Protein AF-A0A535UQ27-F1 (afdb_monomer_lite)

pLDDT: mean 77.83, std 15.14, range [39.5, 92.94]

Radius of gyration: 26.6 Å; chains: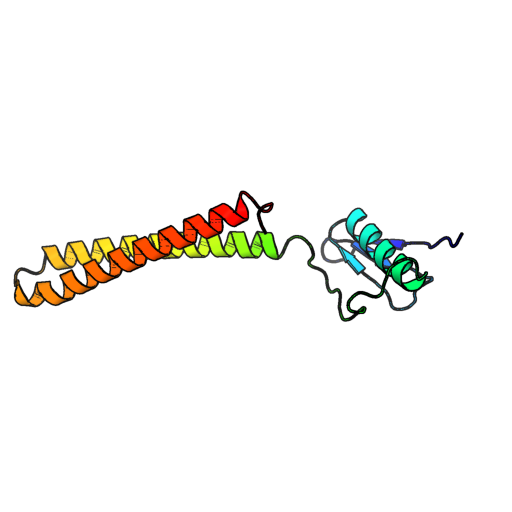 1; bounding box: 40×35×80 Å

Secondary structure (DSSP, 8-state):
------EEEEETTTEEEEE-TTSTT-EEEESSHHHHHHHHHHHHHHHTT-S---S--S---S-SSSHHHHHHHHHHHHHHHHHHHHHHHHHHHHHHHHH---HHHHHHHHHHHHHHHHHHHHHHHHHHHHHHHHH-GGG-

Sequence (140 aa):
MHAYTIVVQPAEDEGHIAVVPDLPGWTATAQTVEECVARAREVIGLVAGELAPGPGPTELTGGGGGATDQAEEEALDALRRAMAALRTVESHLEDEITRTPDGRARRPLRRAHGALLRARRSLGEEERRTLDRVLDPATV

Foldseek 3Di:
DDDWDWDWDADPPQWIKIDTPVDPPDIAIDNDPVVRVVVVVVVVCVVVVVDDDDPDPDDPHDDDPDPVLVVLVVVLVVLVVVLVVLVVVLVVLVVVLVPDPDPVVNVVSVVVNVVSVVVNVVSVVVSVVSVCCNVCVPPD

Structure (mmCIF, N/CA/C/O backbone):
data_AF-A0A535UQ27-F1
#
_entry.id   AF-A0A535UQ27-F1
#
loop_
_atom_site.group_PDB
_atom_site.id
_atom_site.type_symbol
_atom_site.label_atom_id
_atom_site.label_alt_id
_atom_site.label_comp_id
_atom_site.label_asym_id
_atom_site.label_entity_id
_atom_site.label_seq_id
_atom_site.pdbx_PDB_ins_code
_atom_site.Cartn_x
_atom_site.Cartn_y
_atom_site.Cartn_z
_atom_site.occupancy
_atom_site.B_iso_or_equiv
_atom_site.auth_seq_id
_atom_site.auth_comp_id
_atom_site.auth_asym_id
_atom_site.auth_atom_id
_atom_site.pdbx_PDB_model_num
ATOM 1 N N . MET A 1 1 ? 23.295 -10.978 -43.908 1.00 57.00 1 MET A N 1
ATOM 2 C CA . MET A 1 1 ? 23.754 -10.170 -42.762 1.00 57.00 1 MET A CA 1
ATOM 3 C C . MET A 1 1 ? 23.196 -8.776 -42.968 1.00 57.00 1 MET A C 1
ATOM 5 O O . MET A 1 1 ? 23.630 -8.103 -43.896 1.00 57.00 1 MET A O 1
ATOM 9 N N . HIS A 1 2 ? 22.165 -8.406 -42.213 1.00 69.31 2 HIS A N 1
ATOM 10 C CA . HIS A 1 2 ? 21.605 -7.058 -42.260 1.00 69.31 2 HIS A CA 1
ATOM 11 C C . HIS A 1 2 ? 22.277 -6.222 -41.176 1.00 69.31 2 HIS A C 1
ATOM 13 O O . HIS A 1 2 ? 22.385 -6.657 -40.033 1.00 69.31 2 HIS A O 1
ATOM 19 N N . ALA A 1 3 ? 22.806 -5.068 -41.566 1.00 80.19 3 ALA A N 1
ATOM 20 C CA . ALA A 1 3 ? 23.404 -4.116 -40.648 1.00 80.19 3 ALA A CA 1
ATOM 21 C C . ALA A 1 3 ? 22.398 -2.990 -40.430 1.00 80.19 3 ALA A C 1
ATOM 23 O O . ALA A 1 3 ? 21.906 -2.420 -41.400 1.00 80.19 3 ALA A O 1
ATOM 24 N N . TYR A 1 4 ? 22.112 -2.695 -39.168 1.00 84.75 4 TYR A N 1
ATOM 25 C CA . TYR A 1 4 ? 21.230 -1.609 -38.763 1.00 84.75 4 TYR A CA 1
ATOM 26 C C . TYR A 1 4 ? 22.051 -0.535 -38.065 1.00 84.75 4 TYR A C 1
ATOM 28 O O . TYR A 1 4 ? 22.962 -0.846 -37.291 1.00 84.75 4 TYR A O 1
ATOM 36 N N . THR A 1 5 ? 21.719 0.726 -38.327 1.00 88.88 5 THR A N 1
ATOM 37 C CA . THR A 1 5 ? 22.342 1.862 -37.642 1.00 88.88 5 THR A CA 1
ATOM 38 C C . THR A 1 5 ? 21.441 2.322 -36.503 1.00 88.88 5 THR A C 1
ATOM 40 O O . THR A 1 5 ? 20.268 2.611 -36.719 1.00 88.88 5 THR A O 1
ATOM 43 N N . ILE A 1 6 ? 21.991 2.411 -35.292 1.00 90.00 6 ILE A N 1
ATOM 44 C CA . ILE A 1 6 ? 21.298 2.961 -34.122 1.00 90.00 6 ILE A CA 1
ATOM 45 C C . ILE A 1 6 ? 21.908 4.333 -33.839 1.00 90.00 6 ILE A C 1
ATOM 47 O O . ILE A 1 6 ? 23.110 4.439 -33.601 1.00 90.00 6 ILE A O 1
ATOM 51 N N . VAL A 1 7 ? 21.087 5.379 -33.878 1.00 89.94 7 VAL A N 1
ATOM 52 C CA . VAL A 1 7 ? 21.493 6.752 -33.569 1.00 89.94 7 VAL A CA 1
ATOM 53 C C . VAL A 1 7 ? 21.009 7.083 -32.167 1.00 89.94 7 VAL A C 1
ATOM 55 O O . VAL A 1 7 ? 19.805 7.082 -31.927 1.00 89.94 7 VAL A O 1
ATOM 58 N N . VAL A 1 8 ? 21.934 7.371 -31.251 1.00 90.25 8 VAL A N 1
ATOM 59 C CA . VAL A 1 8 ? 21.611 7.779 -29.879 1.00 90.25 8 VAL A CA 1
ATOM 60 C C . VAL A 1 8 ? 21.959 9.250 -29.700 1.00 90.25 8 VAL A C 1
ATOM 62 O O . VAL A 1 8 ? 23.074 9.667 -30.010 1.00 90.25 8 VAL A O 1
ATOM 65 N N . GLN A 1 9 ? 20.999 10.032 -29.218 1.00 88.19 9 GLN A N 1
ATOM 66 C CA . GLN A 1 9 ? 21.141 11.466 -28.972 1.00 88.19 9 GLN A CA 1
ATOM 67 C C . GLN A 1 9 ? 20.791 11.778 -27.515 1.00 88.19 9 GLN A C 1
ATOM 69 O O . GLN A 1 9 ? 19.931 11.102 -26.955 1.00 88.19 9 GLN A O 1
ATOM 74 N N . PRO A 1 10 ? 21.426 12.774 -26.883 1.00 84.81 10 PRO A N 1
ATOM 75 C CA . PRO A 1 10 ? 21.001 13.240 -25.568 1.00 84.81 10 PRO A CA 1
ATOM 76 C C . PRO A 1 10 ? 19.595 13.863 -25.641 1.00 84.81 10 PRO A C 1
ATOM 78 O O . PRO A 1 10 ? 19.274 14.564 -26.601 1.00 84.81 10 PRO A O 1
ATOM 81 N N . ALA A 1 11 ? 18.767 13.589 -24.635 1.00 82.94 11 ALA A N 1
ATOM 82 C CA . ALA A 1 11 ? 17.443 14.181 -24.443 1.00 82.94 11 ALA A CA 1
ATOM 83 C C . ALA A 1 11 ? 17.531 15.482 -23.622 1.00 82.94 11 ALA A C 1
ATOM 85 O O . ALA A 1 11 ? 18.506 15.691 -22.900 1.00 82.94 11 ALA A O 1
ATOM 86 N N . GLU A 1 12 ? 16.504 16.335 -23.705 1.00 75.56 12 GLU A N 1
ATOM 87 C CA . GLU A 1 12 ? 16.446 17.608 -22.964 1.00 75.56 12 GLU A CA 1
ATOM 88 C C . GLU A 1 12 ? 16.310 17.411 -21.439 1.00 75.56 12 GLU A C 1
ATOM 90 O O . GLU A 1 12 ? 16.913 18.163 -20.677 1.00 75.56 12 GLU A O 1
ATOM 95 N N . ASP A 1 13 ? 15.605 16.363 -20.995 1.00 66.62 13 ASP A N 1
ATOM 96 C CA . ASP A 1 13 ? 15.238 16.119 -19.587 1.00 66.62 13 ASP A CA 1
ATOM 97 C C . ASP A 1 13 ? 16.106 15.048 -18.891 1.00 66.62 13 ASP A C 1
ATOM 99 O O . ASP A 1 13 ? 15.584 14.162 -18.223 1.00 66.62 13 ASP A O 1
ATOM 103 N N . GLU A 1 14 ? 17.431 15.105 -19.065 1.00 63.56 14 GLU A N 1
ATOM 104 C CA . GLU A 1 14 ? 18.388 14.103 -18.549 1.00 63.56 14 GLU A CA 1
ATOM 105 C C . GLU A 1 14 ? 18.096 12.673 -19.057 1.00 63.56 14 GLU A C 1
ATOM 107 O O . GLU A 1 14 ? 17.419 11.857 -18.433 1.00 63.56 14 GLU A O 1
ATOM 112 N N . GLY A 1 15 ? 18.642 12.329 -20.226 1.00 81.81 15 GLY A N 1
ATOM 113 C CA . GLY A 1 15 ? 18.512 10.983 -20.784 1.00 81.81 15 GLY A CA 1
ATOM 114 C C . GLY A 1 15 ? 19.032 10.872 -22.210 1.00 81.81 15 GLY A C 1
ATOM 115 O O . GLY A 1 15 ? 19.718 11.758 -22.716 1.00 81.81 15 GLY A O 1
ATOM 116 N N . HIS A 1 16 ? 18.692 9.770 -22.867 1.00 83.69 16 HIS A N 1
ATOM 117 C CA . HIS A 1 16 ? 19.096 9.441 -24.225 1.00 83.69 16 HIS A CA 1
ATOM 118 C C . HIS A 1 16 ? 17.888 8.993 -25.047 1.00 83.69 16 HIS A C 1
ATOM 120 O O . HIS A 1 16 ? 17.014 8.282 -24.552 1.00 83.69 16 HIS A O 1
ATOM 126 N N . ILE A 1 17 ? 17.864 9.379 -26.319 1.00 88.25 17 ILE A N 1
ATOM 127 C CA . ILE A 1 17 ? 16.869 8.978 -27.310 1.00 88.25 17 ILE A CA 1
ATOM 128 C C . ILE A 1 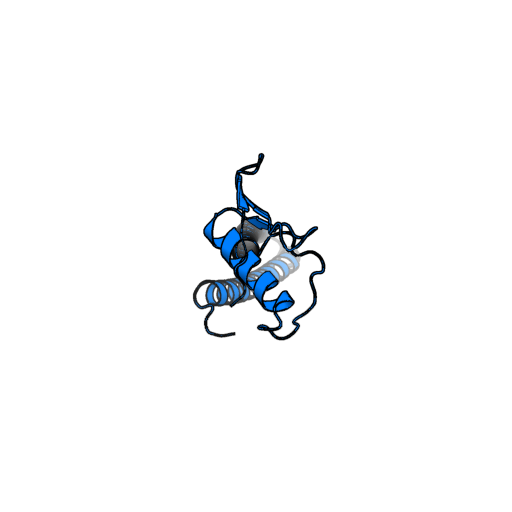17 ? 17.573 8.159 -28.387 1.00 88.25 17 ILE A C 1
ATOM 130 O O . ILE A 1 17 ? 18.474 8.658 -29.062 1.00 88.25 17 ILE A O 1
ATOM 134 N N . ALA A 1 18 ? 17.160 6.907 -28.554 1.00 88.12 18 ALA A N 1
ATOM 135 C CA . ALA A 1 18 ? 17.575 6.037 -29.641 1.00 88.12 18 ALA A CA 1
ATOM 136 C C . ALA A 1 18 ? 16.576 6.085 -30.795 1.00 88.12 18 ALA A C 1
ATOM 138 O O . ALA A 1 18 ? 15.363 5.999 -30.597 1.00 88.12 18 ALA A O 1
ATOM 139 N N . VAL A 1 19 ? 17.110 6.154 -32.010 1.00 88.12 19 VAL A N 1
ATOM 140 C CA . VAL A 1 19 ? 16.359 6.088 -33.262 1.00 88.12 19 VAL A CA 1
ATOM 141 C C . VAL A 1 19 ? 17.052 5.097 -34.186 1.00 88.12 19 VAL A C 1
ATOM 143 O O . VAL A 1 19 ? 18.280 5.088 -34.291 1.00 88.12 19 VAL A O 1
ATOM 146 N N . VAL A 1 20 ? 16.269 4.278 -34.881 1.00 87.69 20 VAL A N 1
ATOM 147 C CA . VAL A 1 20 ? 16.768 3.410 -35.954 1.00 87.69 20 VAL A CA 1
ATOM 148 C C . VAL A 1 20 ? 16.221 3.962 -37.269 1.00 87.69 20 VAL A C 1
ATOM 150 O O . VAL A 1 20 ? 15.029 3.814 -37.520 1.00 87.69 20 VAL A O 1
ATOM 153 N N . PRO A 1 21 ? 17.039 4.622 -38.113 1.00 85.69 21 PRO A N 1
ATOM 154 C CA . PRO A 1 21 ? 16.561 5.242 -39.353 1.00 85.69 21 PRO A CA 1
ATOM 155 C C . PRO A 1 21 ? 15.888 4.254 -40.313 1.00 85.69 21 PRO A C 1
ATOM 157 O O . PRO A 1 21 ? 14.947 4.617 -41.014 1.00 85.69 21 PRO A O 1
ATOM 160 N N . ASP A 1 22 ? 16.339 2.998 -40.298 1.00 82.38 22 ASP A N 1
ATOM 161 C CA . ASP A 1 22 ? 15.770 1.906 -41.092 1.00 82.38 22 ASP A CA 1
ATOM 162 C C . ASP A 1 22 ? 14.394 1.434 -40.571 1.00 82.38 22 ASP A C 1
ATOM 164 O O . ASP A 1 22 ? 13.703 0.680 -41.254 1.00 82.38 22 ASP A O 1
ATOM 168 N N . LEU A 1 23 ? 13.981 1.885 -39.378 1.00 83.25 23 LEU A N 1
ATOM 169 C CA . LEU A 1 23 ? 12.689 1.610 -38.740 1.00 83.25 23 LEU A CA 1
ATOM 170 C C . LEU A 1 23 ? 11.946 2.932 -38.464 1.00 83.25 23 LEU A C 1
ATOM 172 O O . LEU A 1 23 ? 11.876 3.394 -37.319 1.00 83.25 23 LEU A O 1
ATOM 176 N N . PRO A 1 24 ? 11.391 3.576 -39.508 1.00 74.56 24 PRO A N 1
ATOM 177 C CA . PRO A 1 24 ? 10.754 4.879 -39.372 1.00 74.56 24 PRO A CA 1
ATOM 178 C C . PRO A 1 24 ? 9.547 4.809 -38.430 1.00 74.56 24 PRO A C 1
ATOM 180 O O . PRO A 1 24 ? 8.657 3.978 -38.594 1.00 74.56 24 PRO A O 1
ATOM 183 N N . GLY A 1 25 ? 9.517 5.712 -37.449 1.00 75.38 25 GLY A N 1
ATOM 184 C CA . GLY A 1 25 ? 8.471 5.780 -36.424 1.00 75.38 25 GLY A CA 1
ATOM 185 C C . GLY A 1 25 ? 8.804 5.039 -35.128 1.00 75.38 25 GLY A C 1
ATOM 186 O O . GLY A 1 25 ? 8.078 5.204 -34.152 1.00 75.38 25 GLY A O 1
ATOM 187 N N . TRP A 1 26 ? 9.905 4.281 -35.082 1.00 83.62 26 TRP A N 1
ATOM 188 C CA . TRP A 1 26 ? 10.396 3.702 -33.837 1.00 83.62 26 TRP A CA 1
ATOM 189 C C . TRP A 1 26 ? 11.437 4.607 -33.172 1.00 83.62 26 TRP A C 1
ATOM 191 O O . TRP A 1 26 ? 12.466 4.950 -33.761 1.00 83.62 26 TRP A O 1
ATOM 201 N N . THR A 1 27 ? 11.180 4.954 -31.916 1.00 84.19 27 THR A N 1
ATOM 202 C CA . THR A 1 27 ? 12.102 5.690 -31.048 1.00 84.19 27 THR A CA 1
ATOM 203 C C . THR A 1 27 ? 12.011 5.135 -29.635 1.00 84.19 27 THR A C 1
ATOM 205 O O . THR A 1 27 ? 10.920 4.769 -29.198 1.00 84.19 27 THR A O 1
ATOM 208 N N . ALA A 1 28 ? 13.116 5.126 -28.896 1.00 83.19 28 ALA A N 1
ATOM 209 C CA . ALA A 1 28 ? 13.130 4.723 -27.493 1.00 83.19 28 ALA A CA 1
ATOM 210 C C . ALA A 1 28 ? 13.877 5.745 -26.643 1.00 83.19 28 ALA A C 1
ATOM 212 O O . ALA A 1 28 ? 14.908 6.261 -27.064 1.00 83.19 28 ALA A O 1
ATOM 213 N N . THR A 1 29 ? 13.377 6.009 -25.439 1.00 83.69 29 THR A N 1
ATOM 214 C CA . THR A 1 29 ? 14.047 6.858 -24.452 1.00 83.69 29 THR A CA 1
ATOM 215 C C . THR A 1 29 ? 14.541 6.025 -23.276 1.00 83.69 29 THR A C 1
ATOM 217 O O . THR A 1 29 ? 13.849 5.114 -22.805 1.00 83.69 29 THR A O 1
ATOM 220 N N . ALA A 1 30 ? 15.752 6.310 -22.813 1.00 82.38 30 ALA A N 1
ATOM 221 C CA . ALA A 1 30 ? 16.379 5.622 -21.693 1.00 82.38 30 ALA A CA 1
ATOM 222 C C . ALA A 1 30 ? 17.341 6.549 -20.946 1.00 82.38 30 ALA A C 1
ATOM 224 O O . ALA A 1 30 ? 17.762 7.574 -21.480 1.00 82.38 30 ALA A O 1
ATOM 225 N N . GLN A 1 31 ? 17.717 6.187 -19.721 1.00 80.81 31 GLN A N 1
ATOM 226 C CA . GLN A 1 31 ? 18.673 6.990 -18.951 1.00 80.81 31 GLN A CA 1
ATOM 227 C C . GLN A 1 31 ? 20.108 6.791 -19.457 1.00 80.81 31 GLN A C 1
ATOM 229 O O . GLN A 1 31 ? 20.913 7.721 -19.427 1.00 80.81 31 GLN A O 1
ATOM 234 N N . THR A 1 32 ? 20.419 5.613 -20.005 1.00 85.25 32 THR A N 1
ATOM 235 C CA . THR A 1 32 ? 21.759 5.257 -20.491 1.00 85.25 32 THR A CA 1
ATOM 236 C C . THR A 1 32 ? 21.773 4.917 -21.980 1.00 85.25 32 THR A C 1
ATOM 238 O O . THR A 1 32 ? 20.760 4.540 -22.579 1.00 85.25 32 THR A O 1
ATOM 241 N N . VAL A 1 33 ? 22.952 5.039 -22.594 1.00 84.44 33 VAL A N 1
ATOM 242 C CA . VAL A 1 33 ? 23.170 4.656 -23.996 1.00 84.44 33 VAL A CA 1
ATOM 243 C C . VAL A 1 33 ? 22.996 3.146 -24.168 1.00 84.44 33 VAL A C 1
ATOM 245 O O . VAL A 1 33 ? 22.417 2.697 -25.156 1.00 84.44 33 VAL A O 1
ATOM 248 N N . GLU A 1 34 ? 23.455 2.357 -23.199 1.00 84.81 34 GLU A N 1
ATOM 249 C CA . GLU A 1 34 ? 23.400 0.896 -23.207 1.00 84.81 34 GLU A CA 1
ATOM 250 C C . GLU A 1 34 ? 21.957 0.385 -23.266 1.00 84.81 34 GLU A C 1
ATOM 252 O O . GLU A 1 34 ? 21.647 -0.499 -24.065 1.00 84.81 34 GLU A O 1
ATOM 257 N N . GLU A 1 35 ? 21.064 0.975 -22.471 1.00 79.75 35 GLU A N 1
ATOM 258 C CA . GLU A 1 35 ? 19.645 0.616 -22.443 1.00 79.75 35 GLU A CA 1
ATOM 259 C C . GLU A 1 35 ? 18.945 0.994 -23.760 1.00 79.75 35 GLU A C 1
ATOM 261 O O . GLU A 1 35 ? 18.185 0.204 -24.324 1.00 79.75 35 GLU A O 1
ATOM 266 N N . CYS A 1 36 ? 19.280 2.160 -24.313 1.00 85.56 36 CYS A N 1
ATOM 267 C CA . CYS A 1 36 ? 18.859 2.600 -25.643 1.00 85.56 36 CYS A CA 1
ATOM 268 C C . CYS A 1 36 ? 19.245 1.592 -26.742 1.00 85.56 36 CYS A C 1
ATOM 270 O O . CYS A 1 36 ? 18.423 1.224 -27.587 1.00 85.56 36 CYS A O 1
ATOM 272 N N . VAL A 1 37 ? 20.489 1.106 -26.715 1.00 86.19 37 VAL A N 1
ATOM 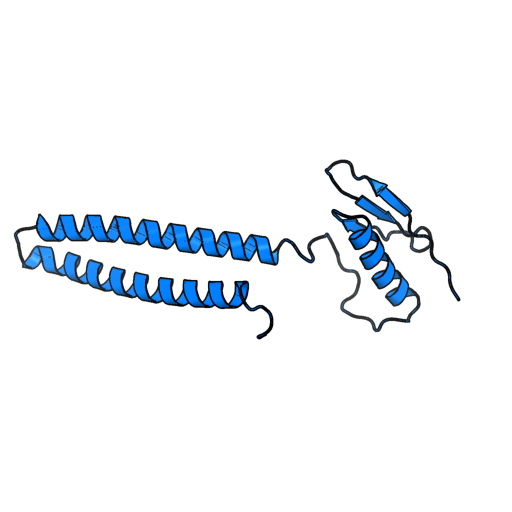273 C CA . VAL A 1 37 ? 20.994 0.118 -27.679 1.00 86.19 37 VAL A CA 1
ATOM 274 C C . VAL A 1 37 ? 20.341 -1.251 -27.477 1.00 86.19 37 VAL A C 1
ATOM 276 O O . VAL A 1 37 ? 20.020 -1.913 -28.465 1.00 86.19 37 VAL A O 1
ATOM 279 N N . ALA A 1 38 ? 20.118 -1.680 -26.232 1.00 84.44 38 ALA A N 1
ATOM 280 C CA . ALA A 1 38 ? 19.456 -2.948 -25.927 1.00 84.44 38 ALA A CA 1
ATOM 281 C C . ALA A 1 38 ? 18.027 -2.987 -26.491 1.00 84.44 38 ALA A C 1
ATOM 283 O O . ALA A 1 38 ? 17.691 -3.897 -27.249 1.00 84.44 38 ALA A O 1
ATOM 284 N N . ARG A 1 39 ? 17.230 -1.941 -26.233 1.00 83.25 39 ARG A N 1
ATOM 285 C CA . ARG A 1 39 ? 15.861 -1.822 -26.764 1.00 83.25 39 ARG A CA 1
ATOM 286 C C . ARG A 1 39 ? 15.828 -1.775 -28.292 1.00 83.25 39 ARG A C 1
ATOM 288 O O . ARG A 1 39 ? 14.970 -2.396 -28.914 1.00 83.25 39 ARG A O 1
ATOM 295 N N . ALA A 1 40 ? 16.783 -1.081 -28.915 1.00 86.38 40 ALA A N 1
ATOM 296 C CA . ALA A 1 40 ? 16.895 -1.054 -30.372 1.00 86.38 40 ALA A CA 1
ATOM 297 C C . ALA A 1 40 ? 17.192 -2.444 -30.951 1.00 86.38 40 ALA A C 1
ATOM 299 O O . ALA A 1 40 ? 16.598 -2.827 -31.956 1.00 86.38 40 ALA A O 1
ATOM 300 N N . ARG A 1 41 ? 18.064 -3.226 -30.302 1.00 85.12 41 ARG A N 1
ATOM 301 C CA . ARG A 1 41 ? 18.375 -4.601 -30.723 1.00 85.12 41 ARG A CA 1
ATOM 302 C C . ARG A 1 41 ? 17.167 -5.527 -30.643 1.00 85.12 41 ARG A C 1
ATOM 304 O O . ARG A 1 41 ? 16.984 -6.324 -31.557 1.00 85.12 41 ARG A O 1
ATOM 311 N N . GLU A 1 42 ? 16.345 -5.410 -29.603 1.00 84.69 42 GLU A N 1
ATOM 312 C CA . GLU A 1 42 ? 15.119 -6.208 -29.474 1.00 84.69 42 GLU A CA 1
ATOM 313 C C . GLU A 1 42 ? 14.155 -5.945 -30.631 1.00 84.69 42 GLU A C 1
ATOM 315 O O . GLU A 1 42 ? 13.698 -6.881 -31.287 1.00 84.69 42 GLU A O 1
ATOM 320 N N . VAL A 1 43 ? 13.899 -4.673 -30.946 1.00 83.31 43 VAL A N 1
ATOM 321 C CA . VAL A 1 43 ? 12.987 -4.313 -32.040 1.00 83.31 43 VAL A CA 1
ATOM 322 C C . VAL A 1 43 ? 13.559 -4.675 -33.406 1.00 83.31 43 VAL A C 1
ATOM 324 O O . VAL A 1 43 ? 12.833 -5.209 -34.243 1.00 83.31 43 VAL A O 1
ATOM 327 N N . ILE A 1 44 ? 14.856 -4.458 -33.629 1.00 84.62 44 ILE A N 1
ATOM 328 C CA . ILE A 1 44 ? 15.536 -4.918 -34.845 1.00 84.62 44 ILE A CA 1
ATOM 329 C C . ILE A 1 44 ? 15.381 -6.433 -34.997 1.00 84.62 44 ILE A C 1
ATOM 331 O O . ILE A 1 44 ? 15.048 -6.903 -36.081 1.00 84.62 44 ILE A O 1
ATOM 335 N N . GLY A 1 45 ? 15.571 -7.193 -33.919 1.00 81.69 45 GLY A N 1
ATOM 336 C CA . GLY A 1 45 ? 15.439 -8.643 -33.937 1.00 81.69 45 GLY A CA 1
ATOM 337 C C . GLY A 1 45 ? 14.003 -9.125 -34.184 1.00 81.69 45 GLY A C 1
ATOM 338 O O . GLY A 1 45 ? 13.804 -10.097 -34.913 1.00 81.69 45 GLY A O 1
ATOM 339 N N . LEU A 1 46 ? 12.994 -8.414 -33.668 1.00 78.06 46 LEU A N 1
ATOM 340 C CA . LEU A 1 46 ? 11.585 -8.663 -33.997 1.00 78.06 46 LEU A CA 1
ATOM 341 C C . LEU A 1 46 ? 11.292 -8.398 -35.481 1.00 78.06 46 LEU A C 1
ATOM 343 O O . LEU A 1 46 ? 10.635 -9.208 -36.133 1.00 78.06 46 LEU A O 1
ATOM 347 N N . VAL A 1 47 ? 11.798 -7.293 -36.039 1.00 78.12 47 VAL A N 1
ATOM 348 C CA . VAL A 1 47 ? 11.576 -6.928 -37.451 1.00 78.12 47 VAL A CA 1
ATOM 349 C C . VAL A 1 47 ? 12.338 -7.845 -38.407 1.00 78.12 47 VAL A C 1
ATOM 351 O O . VAL A 1 47 ? 11.810 -8.219 -39.452 1.00 78.12 47 VAL A O 1
ATOM 354 N N . ALA A 1 48 ? 13.554 -8.250 -38.046 1.00 75.94 48 ALA A N 1
ATOM 355 C CA . ALA A 1 48 ? 14.343 -9.214 -38.807 1.00 75.94 48 ALA A CA 1
ATOM 356 C C . ALA A 1 48 ? 13.758 -10.641 -38.752 1.00 75.94 48 ALA A C 1
ATOM 358 O O . ALA A 1 48 ? 14.232 -11.521 -39.470 1.00 75.94 48 ALA A O 1
ATOM 359 N N . GLY A 1 49 ? 12.730 -10.880 -37.924 1.00 66.31 49 GLY A N 1
ATOM 360 C CA . GLY A 1 49 ? 12.137 -12.202 -37.713 1.00 66.31 49 GLY A CA 1
ATOM 361 C C . GLY A 1 49 ? 13.054 -13.162 -36.948 1.00 66.31 49 GLY A C 1
ATOM 362 O O . GLY A 1 49 ? 12.839 -14.372 -36.979 1.00 66.31 49 GLY A O 1
ATOM 363 N N . GLU A 1 50 ? 14.082 -12.631 -36.282 1.00 61.28 50 GLU A N 1
ATOM 364 C CA . GLU A 1 50 ? 15.041 -13.384 -35.468 1.00 61.28 50 GLU A CA 1
ATOM 365 C C . GLU A 1 50 ? 14.524 -13.608 -34.032 1.00 61.28 50 GLU A C 1
ATOM 367 O O . GLU A 1 50 ? 14.997 -14.510 -33.341 1.00 61.28 50 GLU A O 1
ATOM 372 N N . LEU A 1 51 ? 13.517 -12.836 -33.599 1.00 56.38 51 LEU A N 1
ATOM 373 C CA . LEU A 1 51 ? 12.768 -13.037 -32.355 1.00 56.38 51 LEU A CA 1
ATOM 374 C C . LEU A 1 51 ? 11.304 -13.408 -32.634 1.00 56.38 51 LEU A C 1
ATOM 376 O O . LEU A 1 51 ? 10.659 -12.856 -33.525 1.00 56.38 51 LEU A O 1
ATOM 380 N N . ALA A 1 52 ? 10.764 -14.336 -31.838 1.00 52.38 52 ALA A N 1
ATOM 381 C CA . ALA A 1 52 ? 9.344 -14.675 -31.875 1.00 52.38 52 ALA A CA 1
ATOM 382 C C . ALA A 1 52 ? 8.493 -13.466 -31.434 1.00 52.38 52 ALA A C 1
ATOM 384 O O . ALA A 1 52 ? 8.898 -12.753 -30.512 1.00 52.38 52 ALA A O 1
ATOM 385 N N . PRO A 1 53 ? 7.313 -13.230 -32.041 1.00 49.31 53 PRO A N 1
ATOM 386 C CA . PRO A 1 53 ? 6.445 -12.125 -31.653 1.00 49.31 53 PRO A CA 1
ATOM 387 C C . PRO A 1 53 ? 5.937 -12.330 -30.219 1.00 49.31 53 PRO A C 1
ATOM 389 O O . PRO A 1 53 ? 5.035 -13.129 -29.969 1.00 49.31 53 PRO A O 1
ATOM 392 N N . GLY A 1 54 ? 6.535 -11.607 -29.271 1.00 56.97 54 GLY A N 1
ATOM 393 C CA . GLY A 1 54 ? 5.912 -11.277 -27.989 1.00 56.97 54 GLY A CA 1
ATOM 394 C C . GLY A 1 54 ? 4.789 -10.246 -28.184 1.00 56.97 54 GLY A C 1
ATOM 395 O O . GLY A 1 54 ? 4.532 -9.844 -29.324 1.00 56.97 54 GLY A O 1
ATOM 396 N N . PRO A 1 55 ? 4.090 -9.813 -27.114 1.00 44.50 55 PRO A N 1
ATOM 397 C CA . PRO A 1 55 ? 3.060 -8.781 -27.237 1.00 44.50 55 PRO A CA 1
ATOM 398 C C . PRO A 1 55 ? 3.652 -7.577 -27.986 1.00 44.50 55 PRO A C 1
ATOM 400 O O . PRO A 1 55 ? 4.726 -7.097 -27.636 1.00 44.50 55 PRO A O 1
ATOM 403 N N . GLY A 1 56 ? 3.002 -7.195 -29.092 1.00 41.91 56 GLY A N 1
ATOM 404 C CA . GLY A 1 56 ? 3.540 -6.266 -30.091 1.00 41.91 56 GLY A CA 1
ATOM 405 C C . GLY A 1 56 ? 3.867 -4.875 -29.535 1.00 41.91 56 GLY A C 1
ATOM 406 O O . GLY A 1 56 ? 3.567 -4.597 -28.375 1.00 41.91 56 GLY A O 1
ATOM 407 N N . PRO A 1 57 ? 4.441 -3.975 -30.359 1.00 43.34 57 PRO A N 1
ATOM 408 C CA . PRO A 1 57 ? 4.900 -2.656 -29.934 1.00 43.34 57 PRO A CA 1
ATOM 409 C C . PRO A 1 57 ? 3.697 -1.745 -29.668 1.00 43.34 57 PRO A C 1
ATOM 411 O O . PRO A 1 57 ? 3.347 -0.878 -30.460 1.00 43.34 57 PRO A O 1
ATOM 414 N N . THR A 1 58 ? 3.027 -1.9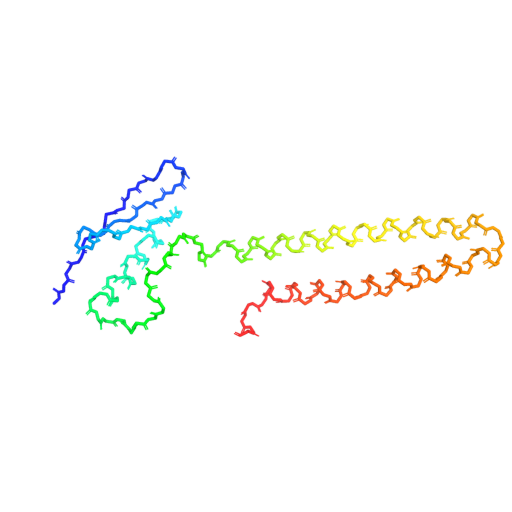85 -28.551 1.00 41.34 58 THR A N 1
ATOM 415 C CA . THR A 1 58 ? 2.047 -1.084 -27.967 1.00 41.34 58 THR A CA 1
ATOM 416 C C . THR A 1 58 ? 2.789 -0.410 -26.829 1.00 41.34 58 THR A C 1
ATOM 418 O O . THR A 1 58 ? 3.016 -1.024 -25.796 1.00 41.34 58 THR A O 1
ATOM 421 N N . GLU A 1 59 ? 3.259 0.807 -27.089 1.00 40.59 59 GLU A N 1
ATOM 422 C CA . GLU A 1 59 ? 3.708 1.757 -26.067 1.00 40.59 59 GLU A CA 1
ATOM 423 C C . GLU A 1 59 ? 4.710 1.195 -25.043 1.00 40.59 59 GLU A C 1
ATOM 425 O O . GLU A 1 59 ? 4.431 1.093 -23.853 1.00 40.59 59 GLU A O 1
ATOM 430 N N . LEU A 1 60 ? 5.937 0.909 -25.490 1.00 44.38 60 LEU A N 1
ATOM 431 C CA . LEU A 1 60 ? 7.089 0.820 -24.585 1.00 44.38 60 LEU A CA 1
ATOM 432 C C . LEU A 1 60 ? 7.575 2.236 -24.236 1.00 44.38 60 LEU A C 1
ATOM 434 O O . LEU A 1 60 ? 8.707 2.626 -24.528 1.00 44.38 60 LEU A O 1
ATOM 438 N N . THR A 1 61 ? 6.686 3.026 -23.635 1.00 41.94 61 THR A N 1
ATOM 439 C CA . THR A 1 61 ? 7.076 4.199 -22.852 1.00 41.94 61 THR A CA 1
ATOM 440 C C . THR A 1 61 ? 7.874 3.672 -21.660 1.00 41.94 61 THR A C 1
ATOM 442 O O . THR A 1 61 ? 7.477 2.693 -21.032 1.00 41.94 61 THR A O 1
ATOM 445 N N . GLY A 1 62 ? 9.057 4.241 -21.434 1.00 45.00 62 GLY A N 1
ATOM 446 C CA . GLY A 1 62 ? 10.111 3.648 -20.615 1.00 45.00 62 GLY A CA 1
ATOM 447 C C . GLY A 1 62 ? 9.698 3.205 -19.208 1.00 45.00 62 GLY A C 1
ATOM 448 O O . GLY A 1 62 ? 8.845 3.810 -18.569 1.00 45.00 62 GLY A O 1
ATOM 449 N N . GLY A 1 63 ? 10.378 2.173 -18.705 1.00 43.59 63 GLY A N 1
ATOM 450 C CA . GLY A 1 63 ? 10.288 1.784 -17.297 1.00 43.59 63 GLY A CA 1
ATOM 451 C C . GLY A 1 63 ? 10.552 0.302 -17.065 1.00 43.59 63 GLY A C 1
ATOM 452 O O . GLY A 1 63 ? 9.649 -0.412 -16.654 1.00 43.59 63 GLY A O 1
ATOM 453 N N . GLY A 1 64 ? 11.763 -0.180 -17.359 1.00 39.50 64 GLY A N 1
ATOM 454 C CA . GLY A 1 64 ? 12.092 -1.607 -17.226 1.00 39.50 64 GLY A CA 1
ATOM 455 C C . GLY A 1 64 ? 12.812 -2.020 -15.937 1.00 39.50 64 GLY A C 1
ATOM 456 O O . GLY A 1 64 ? 12.829 -3.203 -15.632 1.00 39.50 64 GLY A O 1
ATOM 457 N N . GLY A 1 65 ? 13.402 -1.090 -15.177 1.00 40.88 65 GLY A N 1
ATOM 458 C CA . GLY A 1 65 ? 14.236 -1.461 -14.019 1.00 40.88 65 GLY A CA 1
ATOM 459 C C . GLY A 1 65 ? 14.264 -0.478 -12.849 1.00 40.88 65 GLY A C 1
ATOM 460 O O . GLY A 1 65 ? 15.058 -0.663 -11.945 1.00 40.88 65 GLY A O 1
ATOM 461 N N . GLY A 1 66 ? 13.438 0.574 -12.865 1.00 43.81 66 GLY A N 1
ATOM 462 C CA . GLY A 1 66 ? 13.350 1.543 -11.759 1.00 43.81 66 GLY A CA 1
ATOM 463 C C . GLY A 1 66 ? 11.984 1.586 -11.072 1.00 43.81 66 GLY A C 1
ATOM 464 O O . GLY A 1 66 ? 11.893 1.951 -9.909 1.00 43.81 66 GLY A O 1
ATOM 465 N N . ALA A 1 67 ? 10.910 1.193 -11.764 1.00 49.25 67 ALA A N 1
ATOM 466 C CA . ALA A 1 67 ? 9.552 1.319 -11.237 1.00 49.25 67 ALA A CA 1
ATOM 467 C C . ALA A 1 67 ? 9.212 0.257 -10.180 1.00 49.25 67 ALA A C 1
ATOM 469 O O . ALA A 1 67 ? 8.443 0.548 -9.272 1.00 49.25 67 ALA A O 1
ATOM 470 N N . THR A 1 68 ? 9.774 -0.953 -10.277 1.00 53.31 68 THR A N 1
ATOM 471 C CA . THR A 1 68 ? 9.589 -2.008 -9.268 1.00 53.31 68 THR A CA 1
ATOM 472 C C . THR A 1 68 ? 10.365 -1.687 -8.003 1.00 53.31 68 THR A C 1
ATOM 474 O O . THR A 1 68 ? 9.777 -1.680 -6.931 1.00 53.31 68 THR A O 1
ATOM 477 N N . ASP A 1 69 ? 11.631 -1.303 -8.139 1.00 60.59 69 ASP A N 1
ATOM 478 C CA . ASP A 1 69 ? 12.507 -1.024 -7.000 1.00 60.59 69 ASP A CA 1
ATOM 479 C C . ASP A 1 69 ? 12.039 0.231 -6.252 1.00 60.59 69 ASP A C 1
ATOM 481 O O . ASP A 1 69 ? 11.952 0.233 -5.026 1.00 60.59 69 ASP A O 1
ATOM 485 N N . GLN A 1 70 ? 11.620 1.270 -6.983 1.00 66.19 70 GLN A N 1
ATOM 486 C CA . GLN A 1 70 ? 11.066 2.483 -6.386 1.00 66.19 70 GLN A CA 1
ATOM 487 C C . GLN A 1 70 ? 9.683 2.250 -5.757 1.00 66.19 70 GLN A C 1
ATOM 489 O O . GLN A 1 70 ? 9.400 2.802 -4.694 1.00 66.19 70 GLN A O 1
ATOM 494 N N . ALA A 1 71 ? 8.824 1.421 -6.362 1.00 72.44 71 ALA A N 1
ATOM 495 C CA . ALA A 1 71 ? 7.531 1.074 -5.769 1.00 72.44 71 ALA A CA 1
ATOM 496 C C . ALA A 1 71 ? 7.682 0.181 -4.527 1.00 72.44 71 ALA A C 1
ATOM 498 O O . ALA A 1 71 ? 6.927 0.330 -3.565 1.00 72.44 71 ALA A O 1
ATOM 499 N N . GLU A 1 72 ? 8.649 -0.736 -4.523 1.00 72.25 72 GLU A N 1
ATOM 500 C CA . GLU A 1 72 ? 8.951 -1.589 -3.373 1.00 72.25 72 GLU A CA 1
ATOM 501 C C . GLU A 1 72 ? 9.595 -0.797 -2.231 1.00 72.25 72 GLU A C 1
ATOM 503 O O . GLU A 1 72 ? 9.210 -0.974 -1.071 1.00 72.25 72 GLU A O 1
ATOM 508 N N . GLU A 1 73 ? 10.499 0.135 -2.538 1.00 76.44 73 GLU A N 1
ATOM 509 C CA . GLU A 1 73 ? 11.070 1.060 -1.558 1.00 76.44 73 GLU A CA 1
ATOM 510 C C . GLU A 1 73 ? 9.993 1.986 -0.966 1.00 76.44 73 GLU A C 1
ATOM 512 O O . GLU A 1 73 ? 9.893 2.125 0.257 1.00 76.44 73 GLU A O 1
ATOM 517 N N . GLU A 1 74 ? 9.100 2.533 -1.798 1.00 81.69 74 GLU A N 1
ATOM 518 C CA . GLU A 1 74 ? 7.963 3.333 -1.334 1.00 81.69 74 GLU A CA 1
ATOM 519 C C . GLU A 1 74 ? 7.001 2.511 -0.461 1.00 81.69 74 GLU A C 1
ATOM 521 O O . GLU A 1 74 ? 6.521 2.999 0.572 1.00 81.69 74 GLU A O 1
ATOM 526 N N . ALA A 1 75 ? 6.744 1.250 -0.823 1.00 77.81 75 ALA A N 1
ATOM 527 C CA . ALA A 1 75 ? 5.925 0.339 -0.031 1.00 77.81 75 ALA A CA 1
ATOM 528 C C . ALA A 1 75 ? 6.567 0.040 1.334 1.00 77.81 75 ALA A C 1
ATOM 530 O O . ALA A 1 75 ? 5.875 0.072 2.357 1.00 77.81 75 ALA A O 1
ATOM 531 N N . LEU A 1 76 ? 7.882 -0.191 1.382 1.00 78.81 76 LEU A N 1
ATOM 532 C CA . LEU A 1 76 ? 8.629 -0.368 2.630 1.00 78.81 76 LEU A CA 1
ATOM 533 C C . LEU A 1 76 ? 8.560 0.883 3.510 1.00 78.81 76 LEU A C 1
ATOM 535 O O . LEU A 1 76 ? 8.293 0.785 4.712 1.00 78.81 76 LEU A O 1
ATOM 539 N N . ASP A 1 77 ? 8.724 2.068 2.933 1.00 84.31 77 ASP A N 1
ATOM 540 C CA . ASP A 1 77 ? 8.627 3.319 3.679 1.00 84.31 77 ASP A CA 1
ATOM 541 C C . ASP A 1 77 ? 7.202 3.619 4.153 1.00 84.31 77 ASP A C 1
ATOM 543 O O . ASP A 1 77 ? 7.005 4.133 5.261 1.00 84.31 77 ASP A O 1
ATOM 547 N N . ALA A 1 78 ? 6.185 3.260 3.369 1.00 83.69 78 ALA A N 1
ATOM 548 C CA . ALA A 1 78 ? 4.791 3.321 3.794 1.00 83.69 78 ALA A CA 1
ATOM 549 C C . ALA A 1 78 ? 4.516 2.370 4.970 1.00 83.69 78 ALA A C 1
ATOM 551 O O . ALA A 1 78 ? 3.876 2.777 5.946 1.00 83.69 78 ALA A O 1
ATOM 552 N N . LEU A 1 79 ? 5.047 1.144 4.932 1.00 82.94 79 LEU A N 1
ATOM 553 C CA . LEU A 1 79 ? 4.941 0.173 6.026 1.00 82.94 79 LEU A CA 1
ATOM 554 C C . LEU A 1 79 ? 5.629 0.679 7.300 1.00 82.94 79 LEU A C 1
ATOM 556 O O . LEU A 1 79 ? 5.026 0.656 8.378 1.00 82.94 79 LEU A O 1
ATOM 560 N N . ARG A 1 80 ? 6.844 1.229 7.187 1.00 83.06 80 ARG A N 1
ATOM 561 C CA . ARG A 1 80 ? 7.571 1.845 8.311 1.00 83.06 80 ARG A CA 1
ATOM 562 C C . ARG A 1 80 ? 6.791 3.007 8.925 1.00 83.06 80 ARG A C 1
ATOM 564 O O . ARG A 1 80 ? 6.655 3.074 10.151 1.00 83.06 80 ARG A O 1
ATOM 571 N N . ARG A 1 81 ? 6.226 3.893 8.096 1.00 88.50 81 ARG A N 1
ATOM 572 C CA . ARG A 1 81 ? 5.363 5.000 8.549 1.00 88.50 81 ARG A CA 1
ATOM 573 C C . ARG A 1 81 ? 4.109 4.492 9.257 1.00 88.50 81 ARG A C 1
ATOM 575 O O . ARG A 1 81 ? 3.774 4.994 10.330 1.00 88.50 81 ARG A O 1
ATOM 582 N N . ALA A 1 82 ? 3.447 3.477 8.708 1.00 84.62 82 ALA A N 1
ATOM 583 C CA . ALA A 1 82 ? 2.270 2.871 9.320 1.00 84.62 82 ALA A CA 1
ATOM 584 C C . ALA A 1 82 ? 2.596 2.247 10.689 1.00 84.62 82 ALA A C 1
ATOM 586 O O . ALA A 1 82 ? 1.862 2.459 11.656 1.00 84.62 82 ALA A O 1
ATOM 587 N N . MET A 1 83 ? 3.730 1.553 10.822 1.00 85.50 83 MET A N 1
ATOM 588 C CA . MET A 1 83 ? 4.185 1.026 12.112 1.00 85.50 83 MET A CA 1
ATOM 589 C C . MET A 1 83 ? 4.492 2.123 13.132 1.00 85.50 83 MET A C 1
ATOM 591 O O . MET A 1 83 ? 4.139 1.979 14.305 1.00 85.50 83 MET A O 1
ATOM 595 N N . ALA A 1 84 ? 5.134 3.215 12.711 1.00 88.44 84 ALA A N 1
ATOM 596 C CA . ALA A 1 84 ? 5.400 4.354 13.583 1.00 88.44 84 ALA A CA 1
ATOM 597 C C . ALA A 1 84 ? 4.091 4.977 14.096 1.00 88.44 84 ALA A C 1
ATOM 599 O O . ALA A 1 84 ? 3.945 5.187 15.300 1.00 88.44 84 ALA A O 1
ATOM 600 N N . ALA A 1 85 ? 3.107 5.171 13.214 1.00 88.69 85 ALA A N 1
ATOM 601 C CA . ALA A 1 85 ? 1.788 5.673 13.588 1.00 88.69 85 ALA A CA 1
ATO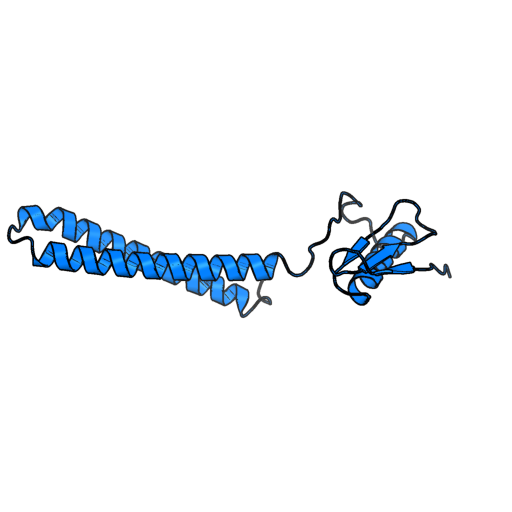M 602 C C . ALA A 1 85 ? 1.071 4.739 14.579 1.00 88.69 85 ALA A C 1
ATOM 604 O O . ALA A 1 85 ? 0.526 5.204 15.582 1.00 88.69 85 ALA A O 1
ATOM 605 N N . LEU A 1 86 ? 1.118 3.419 14.358 1.00 88.69 86 LEU A N 1
ATOM 606 C CA . LEU A 1 86 ? 0.535 2.444 15.285 1.00 88.69 86 LEU A CA 1
ATOM 607 C C . LEU A 1 86 ? 1.176 2.510 16.677 1.00 88.69 86 LEU A C 1
ATOM 609 O O . LEU A 1 86 ? 0.447 2.447 17.663 1.00 88.69 86 LEU A O 1
ATOM 613 N N . ARG A 1 87 ? 2.501 2.695 16.775 1.00 88.94 87 ARG A N 1
ATOM 614 C CA . ARG A 1 87 ? 3.197 2.881 18.065 1.00 88.94 87 ARG A CA 1
ATOM 615 C C . ARG A 1 87 ? 2.735 4.145 18.789 1.00 88.94 87 ARG A C 1
ATOM 617 O O . ARG A 1 87 ? 2.553 4.124 20.003 1.00 88.94 87 ARG A O 1
ATOM 624 N N . THR A 1 88 ? 2.512 5.239 18.060 1.00 92.94 88 THR A N 1
ATOM 625 C CA . THR A 1 88 ? 1.966 6.470 18.646 1.00 92.94 88 THR A CA 1
ATOM 626 C C . THR A 1 88 ? 0.563 6.242 19.200 1.00 92.94 88 THR A C 1
ATOM 628 O O . THR A 1 88 ? 0.288 6.640 20.331 1.00 92.94 88 THR A O 1
ATOM 631 N N . VAL A 1 89 ? -0.313 5.577 18.440 1.00 91.00 89 VAL A N 1
ATOM 632 C CA . VAL A 1 89 ? -1.680 5.271 18.889 1.00 91.00 89 VAL A CA 1
ATOM 633 C C . VAL A 1 89 ? -1.667 4.325 20.091 1.00 91.00 89 VAL A C 1
ATOM 635 O O . VAL A 1 89 ? -2.426 4.546 21.027 1.00 91.00 89 VAL A O 1
ATOM 638 N N . GLU A 1 90 ? -0.790 3.318 20.105 1.00 92.50 90 GLU A N 1
ATOM 639 C CA . GLU A 1 90 ? -0.592 2.401 21.238 1.00 92.50 90 GLU A CA 1
ATOM 640 C C . GLU A 1 90 ? -0.260 3.165 22.522 1.00 92.50 90 GLU A C 1
ATOM 642 O O . GLU A 1 90 ? -0.974 3.021 23.511 1.00 92.50 90 GLU A O 1
ATOM 647 N N . SER A 1 91 ? 0.735 4.056 22.471 1.00 91.75 91 SER A N 1
ATOM 648 C CA . SER A 1 91 ? 1.127 4.885 23.615 1.00 91.75 91 SER A CA 1
ATOM 649 C C . SER A 1 91 ? -0.016 5.778 24.111 1.00 91.75 91 SER A C 1
ATOM 651 O O . SER A 1 91 ? -0.251 5.853 25.316 1.00 91.75 91 SER A O 1
ATOM 653 N N . HIS A 1 92 ? -0.780 6.402 23.206 1.00 92.69 92 HIS A N 1
ATOM 654 C CA . HIS A 1 92 ? -1.943 7.208 23.597 1.00 92.69 92 HIS A CA 1
ATOM 655 C C . HIS A 1 92 ? -3.020 6.356 24.277 1.00 92.69 92 HIS A C 1
ATOM 657 O O . HIS A 1 92 ? -3.611 6.774 25.273 1.00 92.69 92 HIS A O 1
ATOM 663 N N . LEU A 1 93 ? -3.262 5.148 23.763 1.00 90.56 93 LEU A N 1
ATOM 664 C CA . LEU A 1 93 ? -4.248 4.235 24.328 1.00 90.56 93 LEU A CA 1
ATOM 665 C C . LEU A 1 93 ? -3.825 3.706 25.702 1.00 90.56 93 LEU A C 1
ATOM 667 O O . LEU A 1 93 ? -4.668 3.558 26.586 1.00 90.56 93 LEU A O 1
ATOM 671 N N . GLU A 1 94 ? -2.540 3.417 25.901 1.00 91.50 94 GLU A N 1
ATOM 672 C CA . GLU A 1 94 ? -1.985 3.021 27.199 1.00 91.50 94 GLU A CA 1
ATOM 673 C C . GLU A 1 94 ? -2.118 4.134 28.241 1.00 91.50 94 GLU A C 1
ATOM 675 O O . GLU A 1 94 ? -2.577 3.881 29.364 1.00 91.50 94 GLU A O 1
ATOM 680 N N . ASP A 1 95 ? -1.805 5.369 27.853 1.00 92.75 95 ASP A N 1
ATOM 681 C CA . ASP A 1 95 ? -1.991 6.552 28.688 1.00 92.75 95 ASP A CA 1
ATOM 682 C C . ASP A 1 95 ? -3.462 6.734 29.075 1.00 92.75 95 ASP A C 1
ATOM 684 O O . ASP A 1 95 ? -3.787 6.948 30.247 1.00 92.75 95 ASP A O 1
ATOM 688 N N . GLU A 1 96 ? -4.376 6.601 28.114 1.00 91.38 96 GLU A N 1
ATOM 689 C CA . GLU A 1 96 ? -5.810 6.758 28.347 1.00 91.38 96 GLU A CA 1
ATOM 690 C C . GLU A 1 96 ? -6.379 5.645 29.244 1.00 91.38 96 GLU A C 1
ATOM 692 O O . GLU A 1 96 ? -7.158 5.918 30.166 1.00 91.38 96 GLU A O 1
ATOM 697 N N . ILE A 1 97 ? -5.941 4.393 29.057 1.00 90.62 97 ILE A N 1
ATOM 698 C CA . ILE A 1 97 ? -6.290 3.267 29.940 1.00 90.62 97 ILE A CA 1
ATOM 699 C C . ILE A 1 97 ? -5.821 3.541 31.372 1.00 90.62 97 ILE A C 1
ATOM 701 O O . ILE A 1 97 ? -6.560 3.263 32.325 1.00 90.62 97 ILE A O 1
ATOM 705 N N . THR A 1 98 ? -4.607 4.072 31.523 1.00 91.56 98 THR A N 1
ATOM 706 C CA . THR A 1 98 ? -4.002 4.376 32.824 1.00 91.56 98 THR A CA 1
ATOM 707 C C . THR A 1 98 ? -4.760 5.499 33.528 1.00 91.56 98 THR A C 1
ATOM 709 O O . THR A 1 98 ? -5.130 5.349 34.696 1.00 91.56 98 THR A O 1
ATOM 712 N N . ARG A 1 99 ? -5.075 6.583 32.805 1.00 92.06 99 ARG A N 1
ATOM 713 C CA . ARG A 1 99 ? -5.792 7.758 33.329 1.00 92.06 99 ARG A CA 1
ATOM 714 C C . ARG A 1 99 ? -7.261 7.493 33.643 1.00 92.06 99 ARG A C 1
ATOM 716 O O . ARG A 1 99 ? -7.793 8.118 34.552 1.00 92.06 99 ARG A O 1
ATOM 723 N N . THR A 1 100 ? -7.921 6.583 32.930 1.00 89.56 100 THR A N 1
ATOM 724 C CA . THR A 1 100 ? -9.338 6.257 33.162 1.00 89.56 100 THR A CA 1
ATOM 725 C C . THR A 1 100 ? -9.475 5.424 34.436 1.00 89.56 100 THR A C 1
ATOM 727 O O . THR A 1 100 ? -9.014 4.295 34.415 1.00 89.56 100 THR A O 1
ATOM 730 N N . PRO A 1 101 ? -10.096 5.877 35.540 1.00 80.88 101 PRO A N 1
ATOM 731 C CA . PRO A 1 101 ? -10.152 5.097 36.784 1.00 80.88 101 PRO 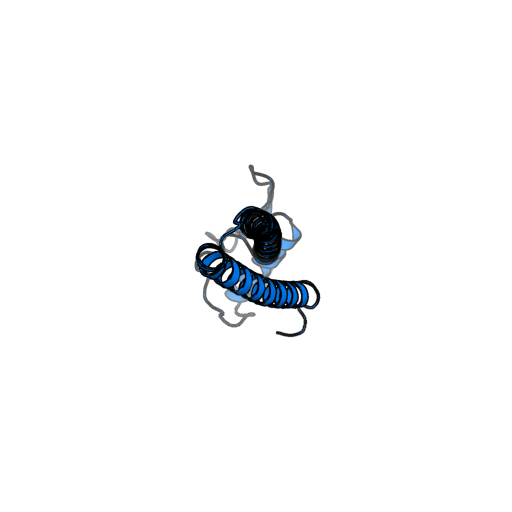A CA 1
ATOM 732 C C . PRO A 1 101 ? -11.241 4.010 36.772 1.00 80.88 101 PRO A C 1
ATOM 734 O O . PRO A 1 101 ? -11.097 2.982 37.433 1.00 80.88 101 PRO A O 1
ATOM 737 N N . ASP A 1 102 ? -12.318 4.207 36.003 1.00 90.50 102 ASP A N 1
ATOM 738 C CA . ASP A 1 102 ? -13.456 3.287 35.949 1.00 90.50 102 ASP A CA 1
ATOM 739 C C . ASP A 1 102 ? -13.163 2.054 35.077 1.00 90.50 102 ASP A C 1
ATOM 741 O O . ASP A 1 102 ? -12.871 2.134 33.881 1.00 90.50 102 ASP A O 1
ATOM 745 N N . GLY A 1 103 ? -13.305 0.871 35.678 1.00 84.50 103 GLY A N 1
ATOM 746 C CA . GLY A 1 103 ? -13.156 -0.411 34.999 1.00 84.50 103 GLY A CA 1
ATOM 747 C C . GLY A 1 103 ? -14.162 -0.635 33.866 1.00 84.50 103 GLY A C 1
ATOM 748 O O . GLY A 1 103 ? -13.820 -1.320 32.900 1.00 84.50 103 GLY A O 1
ATOM 749 N N . ARG A 1 104 ? -15.377 -0.069 33.935 1.00 87.25 104 ARG A N 1
ATOM 750 C CA . ARG A 1 104 ? -16.356 -0.160 32.836 1.00 87.25 104 ARG A CA 1
ATOM 751 C C . ARG A 1 104 ? -15.927 0.693 31.645 1.00 87.25 104 ARG A C 1
ATOM 753 O O . ARG A 1 104 ? -15.929 0.176 30.528 1.00 87.25 104 ARG A O 1
ATOM 760 N N . ALA A 1 105 ? -15.474 1.922 31.885 1.00 85.44 105 ALA A N 1
ATOM 761 C CA . ALA A 1 105 ? -14.931 2.809 30.853 1.00 85.44 105 ALA A CA 1
ATOM 762 C C . ALA A 1 105 ? -13.612 2.288 30.237 1.00 85.44 105 ALA A C 1
ATOM 764 O O . ALA A 1 105 ? -13.374 2.462 29.046 1.00 85.44 105 ALA A O 1
ATOM 765 N N . ARG A 1 106 ? -12.792 1.542 30.995 1.00 90.19 106 ARG A N 1
ATOM 766 C CA . ARG A 1 106 ? -11.564 0.889 30.486 1.00 90.19 106 ARG A CA 1
ATOM 767 C C . ARG A 1 106 ? -11.812 -0.273 29.519 1.00 90.19 106 ARG A C 1
ATOM 769 O O . ARG A 1 106 ? -10.921 -0.616 28.742 1.00 90.19 106 ARG A O 1
ATOM 776 N N . ARG A 1 107 ? -12.971 -0.942 29.575 1.00 90.44 107 ARG A N 1
ATOM 777 C CA . ARG A 1 107 ? -13.260 -2.129 28.739 1.00 90.44 107 ARG A CA 1
ATOM 778 C C . ARG A 1 107 ? -13.145 -1.866 27.230 1.00 90.44 107 ARG A C 1
ATOM 780 O O . ARG A 1 107 ? -12.464 -2.659 26.579 1.00 90.44 107 ARG A O 1
ATOM 787 N N . PRO A 1 108 ? -13.776 -0.826 26.652 1.00 91.94 108 PRO A N 1
ATOM 788 C CA . PRO A 1 108 ? -13.610 -0.516 25.232 1.00 91.94 108 PRO A CA 1
ATOM 789 C C . PRO A 1 108 ? -12.158 -0.173 24.879 1.00 91.94 108 PRO A C 1
ATOM 791 O O . PRO A 1 108 ? -11.654 -0.702 23.893 1.00 91.94 108 PRO A O 1
ATOM 794 N N . LEU A 1 109 ? -11.453 0.592 25.720 1.00 89.69 109 LEU A N 1
ATOM 795 C CA . LEU A 1 109 ? -10.043 0.939 25.501 1.00 89.69 109 LEU A CA 1
ATOM 796 C C . LEU A 1 109 ? -9.146 -0.307 25.468 1.00 89.69 109 LEU A C 1
ATOM 798 O O . LEU A 1 109 ? -8.359 -0.488 24.547 1.00 89.69 109 LEU A O 1
ATOM 802 N N . ARG A 1 110 ? -9.322 -1.251 26.401 1.00 89.25 110 ARG A N 1
ATOM 803 C CA . ARG A 1 110 ? -8.582 -2.527 26.386 1.00 89.25 110 ARG A CA 1
ATOM 804 C C . ARG A 1 110 ? -8.888 -3.378 25.154 1.00 89.25 110 ARG A C 1
ATOM 806 O O . ARG A 1 110 ? -8.000 -4.062 24.648 1.00 89.25 110 ARG A O 1
ATOM 813 N N . ARG A 1 111 ? -10.131 -3.353 24.660 1.00 92.31 111 ARG A N 1
ATOM 814 C CA . ARG A 1 111 ? -10.502 -4.040 23.411 1.00 92.31 111 ARG A CA 1
ATOM 815 C C . ARG A 1 111 ? -9.821 -3.400 22.204 1.00 92.31 111 ARG A C 1
ATOM 817 O O . ARG A 1 111 ? -9.295 -4.137 21.373 1.00 92.31 111 ARG A O 1
ATOM 824 N N . ALA A 1 112 ? -9.805 -2.071 22.138 1.00 90.38 112 ALA A N 1
ATOM 825 C CA . ALA A 1 112 ? -9.114 -1.318 21.098 1.00 90.38 112 ALA A CA 1
ATOM 826 C C . ALA A 1 112 ? -7.597 -1.567 21.138 1.00 90.38 112 ALA A C 1
ATOM 828 O O . ALA A 1 112 ? -7.023 -1.902 20.108 1.00 90.38 112 ALA A O 1
ATOM 829 N N . HIS A 1 113 ? -6.975 -1.560 22.322 1.00 91.19 113 HIS A N 1
ATOM 830 C CA . HIS A 1 113 ? -5.559 -1.905 22.490 1.00 91.19 113 HIS A CA 1
ATOM 831 C C . HIS A 1 113 ? -5.286 -3.333 21.985 1.00 91.19 113 HIS A C 1
ATOM 833 O O . HIS A 1 113 ? -4.417 -3.554 21.145 1.00 91.19 113 HIS A O 1
ATOM 839 N N . GLY A 1 114 ? -6.100 -4.314 22.384 1.00 91.19 114 GLY A N 1
ATOM 840 C CA . GLY A 1 114 ? -5.965 -5.682 21.879 1.00 91.19 114 GLY A CA 1
ATOM 841 C C . GLY A 1 114 ? -6.141 -5.807 20.357 1.00 91.19 114 GLY A C 1
ATOM 842 O O . GLY A 1 114 ? -5.492 -6.649 19.739 1.00 91.19 114 GLY A O 1
ATOM 843 N N . ALA A 1 115 ? -7.003 -4.994 19.737 1.00 92.38 115 ALA A N 1
ATOM 844 C CA . ALA A 1 115 ? -7.155 -4.952 18.282 1.00 92.38 115 ALA A CA 1
ATOM 845 C C . ALA A 1 115 ? -5.927 -4.339 17.597 1.00 92.38 115 ALA A C 1
ATOM 847 O O . ALA A 1 115 ? -5.444 -4.895 16.611 1.00 92.38 115 ALA A O 1
ATOM 848 N N . LEU A 1 116 ? -5.381 -3.264 18.166 1.00 91.06 116 LEU A N 1
ATOM 849 C CA . LEU A 1 116 ? -4.174 -2.610 17.676 1.00 91.06 116 LEU A CA 1
ATOM 850 C C . LEU A 1 116 ? -2.962 -3.549 17.714 1.00 91.06 116 LEU A C 1
ATOM 852 O O . LEU A 1 116 ? -2.244 -3.651 16.724 1.00 91.06 116 LEU A O 1
ATOM 856 N N . LEU A 1 117 ? -2.777 -4.315 18.795 1.00 89.75 117 LEU A N 1
ATOM 857 C CA . LEU A 1 117 ? -1.688 -5.298 18.890 1.00 89.75 117 LEU A CA 1
ATOM 858 C C . LEU A 1 117 ? -1.785 -6.388 17.813 1.00 89.75 117 LEU A C 1
ATOM 860 O O . LEU A 1 117 ? -0.766 -6.807 17.260 1.00 89.75 117 LEU A O 1
ATOM 864 N N . ARG A 1 118 ? -3.005 -6.833 17.480 1.00 91.69 118 ARG A N 1
ATOM 865 C CA . ARG A 1 118 ? -3.227 -7.787 16.381 1.00 91.69 118 ARG A CA 1
ATOM 866 C C . ARG A 1 118 ? -2.893 -7.171 15.025 1.00 91.69 118 ARG A C 1
ATOM 868 O O . ARG A 1 118 ? -2.205 -7.814 14.238 1.00 91.69 118 ARG A O 1
ATOM 875 N N . ALA A 1 119 ? -3.324 -5.933 14.781 1.00 86.31 119 ALA A N 1
ATOM 876 C CA . ALA A 1 119 ? -2.992 -5.208 13.558 1.00 86.31 119 ALA A CA 1
ATOM 877 C C . ALA A 1 119 ? -1.472 -5.022 13.412 1.00 86.31 119 ALA A C 1
ATOM 879 O O . ALA A 1 119 ? -0.922 -5.311 12.355 1.00 86.31 119 ALA A O 1
ATOM 880 N N . ARG A 1 120 ? -0.775 -4.649 14.495 1.00 88.25 120 ARG A N 1
ATOM 881 C CA . ARG A 1 120 ? 0.687 -4.490 14.512 1.00 88.25 120 ARG A CA 1
ATOM 882 C C . ARG A 1 120 ? 1.415 -5.792 14.185 1.00 88.25 120 ARG A C 1
ATOM 884 O O . ARG A 1 120 ? 2.385 -5.774 13.437 1.00 88.25 120 ARG A O 1
ATOM 891 N N . ARG A 1 121 ? 0.947 -6.924 14.726 1.00 89.38 121 ARG A N 1
ATOM 892 C CA . ARG A 1 121 ? 1.512 -8.242 14.403 1.00 89.38 121 ARG A CA 1
ATOM 893 C C . ARG A 1 121 ? 1.332 -8.577 12.923 1.00 89.38 121 ARG A C 1
ATOM 895 O O . ARG A 1 121 ? 2.307 -8.931 12.276 1.00 89.38 121 ARG A O 1
ATOM 902 N N . SER A 1 122 ? 0.115 -8.418 12.402 1.00 88.38 122 SER A N 1
ATOM 903 C CA . SER A 1 122 ? -0.187 -8.687 10.992 1.00 88.38 122 SER A CA 1
ATOM 904 C C . SER A 1 122 ? 0.644 -7.813 10.053 1.00 88.38 122 SER A C 1
ATOM 906 O O . SER A 1 122 ? 1.134 -8.299 9.042 1.00 88.38 122 SER A O 1
ATOM 908 N N . LEU A 1 123 ? 0.826 -6.535 10.394 1.00 85.50 123 LEU A N 1
ATOM 909 C CA . LEU A 1 123 ? 1.613 -5.604 9.591 1.00 85.50 123 LEU A CA 1
ATOM 910 C C . LEU A 1 123 ? 3.108 -5.948 9.613 1.00 85.50 123 LEU A C 1
ATOM 912 O O . LEU A 1 123 ? 3.759 -5.882 8.579 1.00 85.50 123 LEU A O 1
ATOM 916 N N . GLY A 1 124 ? 3.646 -6.359 10.766 1.00 84.31 124 GLY A N 1
ATOM 917 C CA . GLY A 1 124 ? 5.040 -6.800 10.870 1.00 84.31 124 GLY A CA 1
ATOM 918 C C . GLY A 1 124 ? 5.316 -8.131 10.158 1.00 84.31 124 GLY A C 1
ATOM 919 O O . GLY A 1 124 ? 6.426 -8.359 9.685 1.00 84.31 124 GLY A O 1
ATOM 920 N N . GLU A 1 125 ? 4.325 -9.021 10.062 1.00 87.94 125 GLU A N 1
ATOM 921 C CA . GLU A 1 125 ? 4.421 -10.224 9.223 1.00 87.94 125 GLU A CA 1
ATOM 922 C C . GLU A 1 125 ? 4.469 -9.863 7.733 1.00 87.94 125 GLU A C 1
ATOM 924 O O . GLU A 1 125 ? 5.265 -10.444 6.997 1.00 87.94 125 GLU A O 1
ATOM 929 N N . GLU A 1 126 ? 3.676 -8.878 7.305 1.00 82.31 126 GLU A N 1
ATOM 930 C CA . GLU A 1 126 ? 3.694 -8.393 5.924 1.00 82.31 126 GLU A CA 1
ATOM 931 C C . GLU A 1 126 ? 5.000 -7.663 5.588 1.00 82.31 126 GLU A C 1
ATOM 933 O O . GLU A 1 126 ? 5.603 -7.953 4.563 1.00 82.31 126 GLU A O 1
ATOM 938 N N . GLU A 1 127 ? 5.513 -6.811 6.484 1.00 79.75 127 GLU A N 1
ATOM 939 C CA . GLU A 1 127 ? 6.818 -6.158 6.308 1.00 79.75 127 GLU A CA 1
ATOM 940 C C . GLU A 1 127 ? 7.940 -7.179 6.098 1.00 79.75 127 GLU A C 1
ATOM 942 O O . GLU A 1 127 ? 8.761 -7.016 5.201 1.00 79.75 127 GLU A O 1
ATOM 947 N N . ARG A 1 128 ? 7.955 -8.266 6.880 1.00 82.00 128 ARG A N 1
ATOM 948 C CA . ARG A 1 128 ? 8.944 -9.339 6.710 1.00 82.00 128 ARG A CA 1
ATOM 949 C C . ARG A 1 128 ? 8.836 -10.016 5.352 1.00 82.00 128 ARG A C 1
ATOM 951 O O . ARG A 1 128 ? 9.867 -10.288 4.756 1.00 82.00 128 ARG A O 1
ATOM 958 N N . ARG A 1 129 ? 7.620 -10.280 4.865 1.00 81.00 129 ARG A N 1
ATOM 959 C CA . ARG A 1 129 ? 7.410 -10.865 3.530 1.00 81.00 129 ARG A CA 1
ATOM 960 C C . ARG A 1 129 ? 7.868 -9.926 2.423 1.00 81.00 129 ARG A C 1
ATOM 962 O O . ARG A 1 129 ? 8.469 -10.388 1.463 1.00 81.00 129 ARG A O 1
ATOM 969 N N . THR A 1 130 ? 7.584 -8.633 2.550 1.00 76.25 130 THR A N 1
ATOM 970 C CA . THR A 1 130 ? 8.036 -7.630 1.581 1.00 76.25 130 THR A CA 1
ATOM 971 C C . THR A 1 130 ? 9.559 -7.526 1.586 1.00 76.25 130 THR A C 1
ATOM 973 O O . THR A 1 130 ? 10.164 -7.561 0.524 1.00 76.25 130 THR A O 1
ATOM 976 N N . LEU A 1 131 ? 10.191 -7.486 2.764 1.00 78.38 131 LEU A N 1
ATOM 977 C CA . LEU A 1 131 ? 11.652 -7.495 2.887 1.00 78.38 131 LEU A CA 1
ATOM 978 C C . LEU A 1 131 ? 12.288 -8.747 2.272 1.00 78.38 131 LEU A C 1
ATOM 980 O O . LEU A 1 131 ? 13.325 -8.634 1.634 1.00 78.38 131 LEU A O 1
ATOM 984 N N . ASP A 1 132 ? 11.676 -9.917 2.452 1.00 80.31 132 ASP A N 1
ATOM 985 C CA . ASP A 1 132 ? 12.162 -11.180 1.884 1.00 80.31 132 ASP A CA 1
ATOM 986 C C . ASP A 1 132 ? 12.165 -11.146 0.346 1.00 80.31 132 ASP A C 1
ATOM 988 O O . ASP A 1 132 ? 13.155 -11.514 -0.276 1.00 80.31 132 ASP A O 1
ATOM 992 N N . ARG A 1 133 ? 11.108 -10.596 -0.273 1.00 73.31 133 ARG A N 1
ATOM 993 C CA . ARG A 1 133 ? 11.044 -10.403 -1.736 1.00 73.31 133 ARG A CA 1
ATOM 994 C C . ARG A 1 133 ? 12.104 -9.435 -2.254 1.00 73.31 133 ARG A C 1
ATOM 996 O O . ARG A 1 133 ? 12.712 -9.705 -3.280 1.00 73.31 133 ARG A O 1
ATOM 1003 N N . VAL A 1 134 ? 12.320 -8.334 -1.533 1.00 71.38 134 VAL A N 1
ATOM 1004 C CA . VAL A 1 134 ? 13.304 -7.305 -1.905 1.00 71.38 134 VAL A CA 1
ATOM 1005 C C . VAL A 1 134 ? 14.739 -7.829 -1.767 1.00 71.38 134 VAL A C 1
ATOM 1007 O O . VAL A 1 134 ? 15.611 -7.465 -2.551 1.00 71.38 134 VAL A O 1
ATOM 1010 N N . LEU A 1 135 ? 15.011 -8.674 -0.766 1.00 74.69 135 LEU A N 1
ATOM 1011 C CA . LEU A 1 135 ? 16.357 -9.184 -0.486 1.00 74.69 135 LEU A CA 1
ATOM 1012 C C . LEU A 1 135 ? 16.715 -10.455 -1.270 1.00 74.69 135 LEU A C 1
ATOM 1014 O O . LEU A 1 135 ? 17.904 -10.686 -1.488 1.00 74.69 135 LEU A O 1
ATOM 1018 N N . ASP A 1 136 ? 15.735 -11.260 -1.692 1.00 62.75 136 ASP A N 1
ATOM 1019 C CA . ASP A 1 136 ? 15.966 -12.489 -2.459 1.00 62.75 136 ASP A CA 1
ATOM 1020 C C . ASP A 1 136 ? 15.000 -12.623 -3.660 1.00 62.75 136 ASP A C 1
ATOM 1022 O O . ASP A 1 136 ? 14.016 -13.374 -3.618 1.00 62.75 136 ASP A O 1
ATOM 1026 N N . PRO A 1 137 ? 15.271 -11.914 -4.776 1.00 60.25 137 PRO A N 1
ATOM 1027 C CA . PRO A 1 137 ? 14.412 -11.945 -5.960 1.00 60.25 137 PRO A CA 1
ATOM 1028 C C . PRO A 1 137 ? 14.448 -13.290 -6.712 1.00 60.25 137 PRO A C 1
ATOM 1030 O O . PRO A 1 137 ? 13.704 -13.470 -7.673 1.00 60.25 137 PRO A O 1
ATOM 1033 N N . ALA A 1 138 ? 15.293 -14.249 -6.307 1.00 52.44 138 ALA A N 1
ATOM 1034 C CA . ALA A 1 138 ? 15.501 -15.515 -7.017 1.00 52.44 138 ALA A CA 1
ATOM 1035 C C . ALA A 1 138 ? 14.431 -16.595 -6.740 1.00 52.44 138 ALA A C 1
ATOM 1037 O O . ALA A 1 138 ? 14.545 -17.707 -7.259 1.00 52.44 138 ALA A O 1
ATOM 1038 N N . THR A 1 139 ? 13.397 -16.294 -5.944 1.00 51.78 139 THR A N 1
ATOM 1039 C CA . THR A 1 139 ? 12.387 -17.279 -5.501 1.00 51.78 139 THR A CA 1
ATOM 1040 C C . THR A 1 139 ? 10.984 -17.052 -6.083 1.00 51.78 139 THR A C 1
ATOM 1042 O O . THR A 1 139 ? 9.989 -17.394 -5.437 1.00 51.78 139 THR A O 1
ATOM 1045 N N . VAL A 1 140 ? 10.879 -16.485 -7.290 1.00 48.09 140 VAL A N 1
ATOM 1046 C CA . VAL A 1 140 ? 9.600 -16.338 -8.014 1.00 48.09 140 VAL A CA 1
ATOM 1047 C C . VAL A 1 140 ? 9.687 -16.940 -9.409 1.00 48.09 140 VAL A C 1
ATOM 1049 O O . VAL A 1 140 ? 10.647 -16.609 -10.136 1.00 48.09 140 VAL A O 1
#